Protein AF-A0A1Q2KYL6-F1 (afdb_monomer_lite)

InterPro domains:
  IPR000866 Alkyl hydroperoxide reductase subunit C/ Thiol specific antioxidant [PF00578] (48-81)
  IPR036249 Thioredoxin-like superfamily [SSF52833] (47-79)

Structure (mmCIF, N/CA/C/O backbone):
data_AF-A0A1Q2KYL6-F1
#
_entry.id   AF-A0A1Q2KYL6-F1
#
loop_
_atom_site.group_PDB
_atom_site.id
_atom_site.type_symbol
_atom_site.label_atom_id
_atom_site.label_alt_id
_atom_site.label_comp_id
_atom_site.label_asym_id
_atom_site.label_entity_id
_atom_site.label_seq_id
_atom_site.pdbx_PDB_ins_code
_atom_site.Cartn_x
_atom_site.Cartn_y
_atom_site.Cartn_z
_atom_site.occupancy
_atom_site.B_iso_or_equiv
_atom_site.auth_seq_id
_atom_site.auth_comp_id
_atom_site.auth_asym_id
_atom_site.auth_atom_id
_atom_site.pdbx_PDB_model_num
ATOM 1 N N . MET A 1 1 ? 33.618 -0.911 -71.346 1.00 49.16 1 MET A N 1
ATOM 2 C CA . MET A 1 1 ? 33.266 0.193 -70.421 1.00 49.16 1 MET A CA 1
ATOM 3 C C . MET A 1 1 ? 32.370 -0.359 -69.302 1.00 49.16 1 MET A C 1
ATOM 5 O O . MET A 1 1 ? 31.404 -1.029 -69.627 1.00 49.16 1 MET A O 1
ATOM 9 N N . ASN A 1 2 ? 32.678 -0.073 -68.026 1.00 52.25 2 ASN A N 1
ATOM 10 C CA . ASN A 1 2 ? 31.816 -0.221 -66.824 1.00 52.25 2 ASN A CA 1
ATOM 11 C C . ASN A 1 2 ? 31.818 -1.502 -65.951 1.00 52.25 2 ASN A C 1
ATOM 13 O O . ASN A 1 2 ? 30.819 -1.799 -65.306 1.00 52.25 2 ASN A O 1
ATOM 17 N N . GLN A 1 3 ? 32.971 -2.148 -65.740 1.00 61.31 3 GLN A N 1
ATOM 18 C CA . GLN A 1 3 ? 33.152 -3.060 -64.585 1.00 61.31 3 GLN A CA 1
ATOM 19 C C . GLN A 1 3 ? 33.205 -2.316 -63.225 1.00 61.31 3 GLN A C 1
ATOM 21 O O . GLN A 1 3 ? 32.887 -2.882 -62.181 1.00 61.31 3 GLN A O 1
ATOM 26 N N . LYS A 1 4 ? 33.548 -1.015 -63.230 1.00 56.81 4 LYS A N 1
ATOM 27 C CA . LYS A 1 4 ? 33.656 -0.176 -62.017 1.00 56.81 4 LYS A CA 1
ATOM 28 C C . LYS A 1 4 ? 32.302 0.100 -61.338 1.00 56.81 4 LYS A C 1
ATOM 30 O O . LYS A 1 4 ? 32.248 0.183 -60.117 1.00 56.81 4 LYS A O 1
ATOM 35 N N . LYS A 1 5 ? 31.207 0.176 -62.111 1.00 57.38 5 LYS A N 1
ATOM 36 C CA . LYS A 1 5 ? 29.849 0.427 -61.584 1.00 57.38 5 LYS A CA 1
ATOM 37 C C . LYS A 1 5 ? 29.282 -0.793 -60.851 1.00 57.38 5 LYS A C 1
ATOM 39 O O . LYS A 1 5 ? 28.698 -0.644 -59.784 1.00 57.38 5 LYS A O 1
ATOM 44 N N . LYS A 1 6 ? 29.538 -1.999 -61.375 1.00 54.59 6 LYS A N 1
ATOM 45 C CA . LYS A 1 6 ? 29.095 -3.264 -60.769 1.00 54.59 6 LYS A CA 1
ATOM 46 C C . LYS A 1 6 ? 29.773 -3.491 -59.414 1.00 54.59 6 LYS A C 1
ATOM 48 O O . LYS A 1 6 ? 29.103 -3.765 -58.435 1.00 54.59 6 LYS A O 1
ATOM 53 N N . GLN A 1 7 ? 31.081 -3.249 -59.300 1.00 59.28 7 GLN A N 1
ATOM 54 C CA . GLN A 1 7 ? 31.771 -3.394 -58.010 1.00 59.28 7 GLN A CA 1
ATOM 55 C C . GLN A 1 7 ? 31.361 -2.356 -56.950 1.00 59.28 7 GLN A C 1
ATOM 57 O O . GLN A 1 7 ? 31.412 -2.660 -55.761 1.00 59.28 7 GLN A O 1
ATOM 62 N N . GLN A 1 8 ? 30.938 -1.151 -57.347 1.00 60.66 8 GLN A N 1
ATOM 63 C CA . GLN A 1 8 ? 30.427 -0.139 -56.411 1.00 60.66 8 GLN A CA 1
ATOM 64 C C . GLN A 1 8 ? 28.997 -0.436 -55.934 1.00 60.66 8 GLN A C 1
ATOM 66 O O . GLN A 1 8 ? 28.682 -0.195 -54.769 1.00 60.66 8 GLN A O 1
ATOM 71 N N . GLN A 1 9 ? 28.149 -1.010 -56.790 1.00 64.88 9 GLN A N 1
ATOM 72 C CA . GLN A 1 9 ? 26.788 -1.408 -56.410 1.00 64.88 9 GLN A CA 1
ATOM 73 C C . GLN A 1 9 ? 26.778 -2.575 -55.414 1.00 64.88 9 GLN A C 1
ATOM 75 O O . GLN A 1 9 ? 26.032 -2.549 -54.440 1.00 64.88 9 GLN A O 1
ATOM 80 N N . ASN A 1 10 ? 27.681 -3.545 -55.572 1.00 64.25 10 ASN A N 1
ATOM 81 C CA . ASN A 1 10 ? 27.793 -4.665 -54.631 1.00 64.25 10 ASN A CA 1
ATOM 82 C C . ASN A 1 10 ? 28.240 -4.187 -53.238 1.00 64.25 10 ASN A C 1
ATOM 84 O O . ASN A 1 10 ? 27.776 -4.690 -52.220 1.00 64.25 10 ASN A O 1
ATOM 88 N N . LYS A 1 11 ? 29.146 -3.199 -53.197 1.00 69.62 11 LYS A N 1
ATOM 89 C CA . LYS A 1 11 ? 29.704 -2.648 -51.953 1.00 69.62 11 LYS A CA 1
ATOM 90 C C . LYS A 1 11 ? 28.719 -1.745 -51.211 1.00 69.62 11 LYS A C 1
ATOM 92 O O . LYS A 1 11 ? 28.688 -1.779 -49.988 1.00 69.62 11 LYS A O 1
ATOM 97 N N . THR A 1 12 ? 27.903 -0.974 -51.928 1.00 74.56 12 THR A N 1
ATOM 98 C CA . THR A 1 12 ? 26.864 -0.119 -51.323 1.00 74.56 12 THR A CA 1
ATOM 99 C C . THR A 1 12 ? 25.723 -0.941 -50.728 1.00 74.56 12 THR A C 1
ATOM 101 O O . THR A 1 12 ? 25.271 -0.625 -49.632 1.00 74.56 12 THR A O 1
ATOM 104 N N . TRP A 1 13 ? 25.333 -2.047 -51.369 1.00 78.25 13 TRP A N 1
ATOM 105 C CA . TRP A 1 13 ? 24.400 -3.014 -50.777 1.00 78.25 13 TRP A CA 1
ATOM 106 C C . TRP A 1 13 ? 24.973 -3.697 -49.532 1.00 78.25 13 TRP A C 1
ATOM 108 O O . TRP A 1 13 ? 24.278 -3.832 -48.528 1.00 78.25 13 TRP A O 1
ATOM 118 N N . LEU A 1 14 ? 26.258 -4.068 -49.562 1.00 81.44 14 LEU A N 1
ATOM 119 C CA . LEU A 1 14 ? 26.920 -4.672 -48.405 1.00 81.44 14 LEU A CA 1
ATOM 120 C C . LEU A 1 14 ? 27.006 -3.698 -47.216 1.00 81.44 14 LEU A C 1
ATOM 122 O O . LEU A 1 14 ? 26.746 -4.088 -46.081 1.00 81.44 14 LEU A O 1
ATOM 126 N N . MET A 1 15 ? 27.325 -2.423 -47.474 1.00 83.44 15 MET A N 1
ATOM 127 C CA . MET A 1 15 ? 27.336 -1.382 -46.439 1.00 83.44 15 MET A CA 1
ATOM 128 C C . MET A 1 15 ? 25.935 -1.095 -45.898 1.00 83.44 15 MET A C 1
ATOM 130 O O . MET A 1 15 ? 25.785 -0.947 -44.689 1.00 83.44 15 MET A O 1
ATOM 134 N N . ALA A 1 16 ? 24.910 -1.063 -46.754 1.00 84.62 16 ALA A N 1
ATOM 135 C CA . ALA A 1 16 ? 23.531 -0.863 -46.318 1.00 84.62 16 ALA A CA 1
ATOM 136 C C . ALA A 1 16 ? 23.079 -1.971 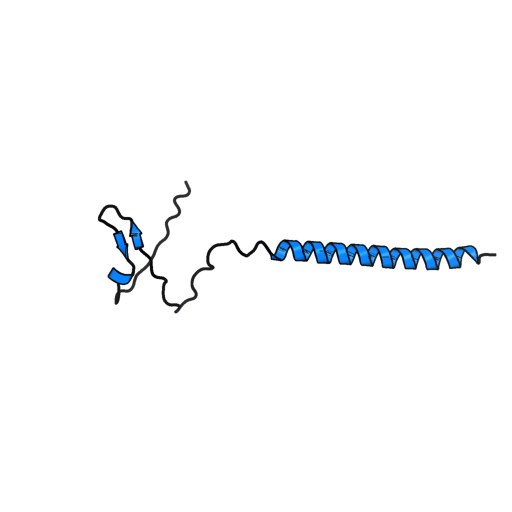-45.351 1.00 84.62 16 ALA A C 1
ATOM 138 O O . ALA A 1 16 ? 22.548 -1.659 -44.291 1.00 84.62 16 ALA A O 1
ATOM 139 N N . LEU A 1 17 ? 23.383 -3.242 -45.644 1.00 88.56 17 LEU A N 1
ATOM 140 C CA . LEU A 1 17 ? 23.072 -4.363 -44.744 1.00 88.56 17 LEU A CA 1
ATOM 141 C C . LEU A 1 17 ? 23.792 -4.254 -43.393 1.00 88.56 17 LEU A C 1
ATOM 143 O O . LEU A 1 17 ? 23.203 -4.552 -42.355 1.00 88.56 17 LEU A O 1
ATOM 147 N N . PHE A 1 18 ? 25.044 -3.792 -43.394 1.00 91.81 18 PHE A N 1
ATOM 148 C CA . PHE A 1 18 ? 25.818 -3.610 -42.166 1.00 91.81 18 PHE A CA 1
ATOM 149 C C . PHE A 1 18 ? 25.262 -2.471 -41.302 1.00 91.81 18 PHE A C 1
ATOM 151 O O . PHE A 1 18 ? 25.096 -2.633 -40.094 1.00 91.81 18 PHE A O 1
ATOM 158 N N . VAL A 1 19 ? 24.911 -1.339 -41.923 1.00 92.00 19 VAL A N 1
ATOM 159 C CA . VAL A 1 19 ? 24.300 -0.193 -41.233 1.00 92.00 19 VAL A CA 1
ATOM 160 C C . VAL A 1 19 ? 22.934 -0.574 -40.675 1.00 92.00 19 VAL A C 1
ATOM 162 O O . VAL A 1 19 ? 22.674 -0.313 -39.505 1.00 92.00 19 VAL A O 1
ATOM 165 N N . THR A 1 20 ? 22.086 -1.248 -41.455 1.00 90.88 20 THR A N 1
ATOM 166 C CA . THR A 1 20 ? 20.783 -1.733 -40.982 1.00 90.88 20 THR A CA 1
ATOM 167 C C . THR A 1 20 ? 20.935 -2.728 -39.831 1.00 90.88 20 THR A C 1
ATOM 169 O O . THR A 1 20 ? 20.201 -2.628 -38.853 1.00 90.88 20 THR A O 1
ATOM 172 N N . GLY A 1 21 ? 21.916 -3.634 -39.891 1.00 91.50 21 GLY A N 1
ATOM 173 C CA . GLY A 1 21 ? 22.215 -4.564 -38.800 1.00 91.50 21 GLY A CA 1
ATOM 174 C C . GLY A 1 21 ? 22.623 -3.856 -37.505 1.00 91.50 21 GLY A C 1
ATOM 175 O O . GLY A 1 21 ? 22.091 -4.173 -36.444 1.00 91.50 21 GLY A O 1
ATOM 176 N N . ILE A 1 22 ? 23.501 -2.851 -37.590 1.00 93.88 22 ILE A N 1
ATOM 177 C CA . ILE A 1 22 ? 23.912 -2.038 -36.432 1.00 93.88 22 ILE A CA 1
ATOM 178 C C . ILE A 1 22 ? 22.728 -1.242 -35.872 1.00 93.88 22 ILE A C 1
ATOM 180 O O . ILE A 1 22 ? 22.579 -1.140 -34.657 1.00 93.88 22 ILE A O 1
ATOM 184 N N . LEU A 1 23 ? 21.865 -0.707 -36.737 1.00 93.94 23 LEU A N 1
ATOM 185 C CA . LEU A 1 23 ? 20.706 0.091 -36.331 1.00 93.94 23 LEU A CA 1
ATOM 186 C C . LEU A 1 23 ? 19.647 -0.772 -35.629 1.00 93.94 23 LEU A C 1
ATOM 188 O O . LEU A 1 23 ? 19.106 -0.365 -34.603 1.00 93.94 23 LEU A O 1
ATOM 192 N N . ILE A 1 24 ? 19.415 -1.994 -36.122 1.00 94.44 24 ILE A N 1
ATOM 193 C CA . ILE A 1 24 ? 18.563 -2.989 -35.455 1.00 94.44 24 ILE A CA 1
ATOM 194 C C . ILE A 1 24 ? 19.183 -3.401 -34.118 1.00 94.44 24 ILE A C 1
ATOM 196 O O . ILE A 1 24 ? 18.479 -3.422 -33.113 1.00 94.44 24 ILE A O 1
ATOM 200 N N . LEU A 1 25 ? 20.491 -3.668 -34.073 1.00 92.56 25 LEU A N 1
ATOM 201 C CA . LEU A 1 25 ? 21.176 -4.037 -32.834 1.00 92.56 25 LEU A CA 1
ATOM 202 C C . LEU A 1 25 ? 21.062 -2.922 -31.781 1.00 92.56 25 LEU A C 1
ATOM 204 O O . LEU A 1 25 ? 20.663 -3.184 -30.648 1.00 92.56 25 LEU A O 1
ATOM 208 N N . ALA A 1 26 ? 21.319 -1.672 -32.165 1.00 91.88 26 ALA A N 1
ATOM 209 C CA . ALA A 1 26 ? 21.165 -0.515 -31.289 1.00 91.88 26 ALA A CA 1
ATOM 210 C C . ALA A 1 26 ? 19.722 -0.376 -30.779 1.00 91.88 26 ALA A C 1
ATOM 212 O O . ALA A 1 26 ? 19.521 -0.164 -29.586 1.00 91.88 26 ALA A O 1
ATOM 213 N N . LEU A 1 27 ? 18.722 -0.571 -31.647 1.00 90.62 27 LEU A N 1
ATOM 214 C CA . LEU A 1 27 ? 17.312 -0.543 -31.255 1.00 90.62 27 LEU A CA 1
ATOM 215 C C . LEU A 1 27 ? 16.968 -1.673 -30.271 1.00 90.62 27 LEU A C 1
ATOM 217 O O . LEU A 1 27 ? 16.285 -1.430 -29.278 1.00 90.62 27 LEU A O 1
ATOM 221 N N . THR A 1 28 ? 17.474 -2.890 -30.496 1.00 87.00 28 THR A N 1
ATOM 222 C CA . THR A 1 28 ? 17.249 -4.025 -29.581 1.00 87.00 28 THR A CA 1
ATOM 223 C C . THR A 1 28 ? 17.879 -3.802 -28.204 1.00 87.00 28 THR A C 1
ATOM 225 O O . THR A 1 28 ? 17.257 -4.109 -27.184 1.00 87.00 28 THR A O 1
ATOM 228 N N . VAL A 1 29 ? 19.073 -3.204 -28.152 1.00 89.56 29 VAL A N 1
ATOM 229 C CA . VAL A 1 29 ? 19.736 -2.834 -26.893 1.00 89.56 29 VAL A CA 1
ATOM 230 C C . VAL A 1 29 ? 18.948 -1.732 -26.182 1.00 89.56 29 VAL A C 1
ATOM 232 O O . VAL A 1 29 ? 18.695 -1.845 -24.985 1.00 89.56 29 VAL A O 1
ATOM 235 N N . LEU A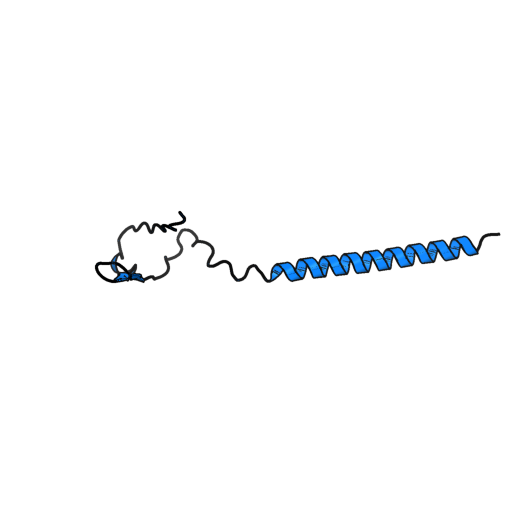 1 30 ? 18.478 -0.718 -26.918 1.00 84.25 30 LEU A N 1
ATOM 236 C CA . LEU A 1 30 ? 17.694 0.388 -26.361 1.00 84.25 30 LEU A CA 1
ATOM 237 C C . LEU A 1 30 ? 16.393 -0.099 -25.695 1.00 84.25 30 LEU A C 1
ATOM 239 O O . LEU A 1 30 ? 16.050 0.353 -24.606 1.00 84.25 30 LEU A O 1
ATOM 243 N N . VAL A 1 31 ? 15.689 -1.048 -26.323 1.00 82.81 31 VAL A N 1
ATOM 244 C CA . VAL A 1 31 ? 14.466 -1.652 -25.761 1.00 82.81 31 VAL A CA 1
ATOM 245 C C . VAL A 1 31 ? 14.765 -2.482 -24.507 1.00 82.81 31 VAL A C 1
ATOM 247 O O . VAL A 1 31 ? 13.956 -2.503 -23.581 1.00 82.81 31 VAL A O 1
ATOM 250 N N . SER A 1 32 ? 15.925 -3.137 -24.444 1.00 73.94 32 SER A N 1
ATOM 251 C CA . SER A 1 32 ? 16.300 -3.986 -23.304 1.00 73.94 32 SER A CA 1
ATOM 252 C C . SER A 1 32 ? 16.596 -3.169 -22.043 1.00 73.94 32 SER A C 1
ATOM 254 O O . SER A 1 32 ? 16.176 -3.563 -20.959 1.00 73.94 32 SER A O 1
ATOM 256 N N . ILE A 1 33 ? 17.226 -1.995 -22.187 1.00 73.62 33 ILE A N 1
ATOM 257 C CA . ILE A 1 33 ? 17.543 -1.096 -21.061 1.00 73.62 33 ILE A CA 1
ATOM 258 C C . ILE A 1 33 ? 16.266 -0.587 -20.364 1.00 73.62 33 ILE A C 1
ATOM 260 O O . ILE A 1 33 ? 16.253 -0.388 -19.155 1.00 73.62 33 ILE A O 1
ATOM 264 N N . GLN A 1 34 ? 15.157 -0.430 -21.094 1.00 62.72 34 GLN A N 1
ATOM 265 C CA . GLN A 1 34 ? 13.899 0.074 -20.524 1.00 62.72 34 GLN A CA 1
ATOM 266 C C . GLN A 1 34 ? 13.113 -0.972 -19.717 1.00 62.72 34 GLN A C 1
ATOM 268 O O . GLN A 1 34 ? 12.184 -0.622 -18.990 1.00 62.72 34 GLN A O 1
ATOM 273 N N . LYS A 1 35 ? 13.460 -2.259 -19.821 1.00 61.38 35 LYS A N 1
ATOM 274 C CA . LYS A 1 35 ? 12.694 -3.345 -19.192 1.00 61.38 35 LYS A CA 1
ATOM 275 C C . LYS A 1 35 ? 12.978 -3.505 -17.692 1.00 61.38 35 LYS A C 1
ATOM 277 O O . LYS A 1 35 ? 12.200 -4.143 -16.991 1.00 61.38 35 LYS A O 1
ATOM 282 N N . GLU A 1 36 ? 14.064 -2.925 -17.193 1.00 62.25 36 GLU A N 1
ATOM 283 C CA . GLU A 1 36 ? 14.527 -3.129 -15.812 1.00 62.25 36 GLU A CA 1
ATOM 284 C C . GLU A 1 36 ? 13.959 -2.105 -14.816 1.00 62.25 36 GLU A C 1
ATOM 286 O O . GLU A 1 36 ? 14.044 -2.295 -13.605 1.00 62.25 36 GLU A O 1
ATOM 291 N N . GLN A 1 37 ? 13.293 -1.054 -15.299 1.00 49.09 37 GLN A N 1
ATOM 292 C CA . GLN A 1 37 ? 12.773 0.032 -14.463 1.00 49.09 37 GLN A CA 1
ATOM 293 C C . GLN A 1 37 ? 11.266 -0.087 -14.181 1.00 49.09 37 GLN A C 1
ATOM 295 O O . GLN A 1 37 ? 10.567 0.908 -14.021 1.00 49.09 37 GLN A O 1
ATOM 300 N N . THR A 1 38 ? 10.751 -1.317 -14.109 1.00 51.16 38 THR A N 1
ATOM 301 C CA . THR A 1 38 ? 9.383 -1.615 -13.633 1.00 51.16 38 THR A CA 1
ATOM 302 C C . THR A 1 38 ? 9.359 -2.314 -12.270 1.00 51.16 38 THR A C 1
ATOM 304 O O . THR A 1 38 ? 8.289 -2.628 -11.762 1.00 51.16 38 THR A O 1
ATOM 307 N N . ALA A 1 39 ? 10.519 -2.520 -11.639 1.00 51.19 39 ALA A N 1
ATOM 308 C CA . ALA A 1 39 ? 10.639 -3.223 -10.357 1.00 51.19 39 ALA A CA 1
ATOM 309 C C . ALA A 1 39 ? 10.547 -2.311 -9.112 1.00 51.19 39 ALA A C 1
ATOM 311 O O . ALA A 1 39 ? 10.839 -2.756 -8.006 1.00 51.19 39 ALA A O 1
ATOM 312 N N . ALA A 1 40 ? 10.148 -1.043 -9.271 1.00 50.97 40 ALA A N 1
ATOM 313 C CA . ALA A 1 40 ? 9.998 -0.094 -8.161 1.00 50.97 40 ALA A CA 1
ATOM 314 C C . ALA A 1 40 ? 8.741 0.788 -8.279 1.00 50.97 40 ALA A C 1
ATOM 316 O O . ALA A 1 40 ? 8.737 1.937 -7.847 1.00 50.97 40 ALA A O 1
ATOM 317 N N . SER A 1 41 ? 7.662 0.259 -8.859 1.00 51.12 41 SER A N 1
ATOM 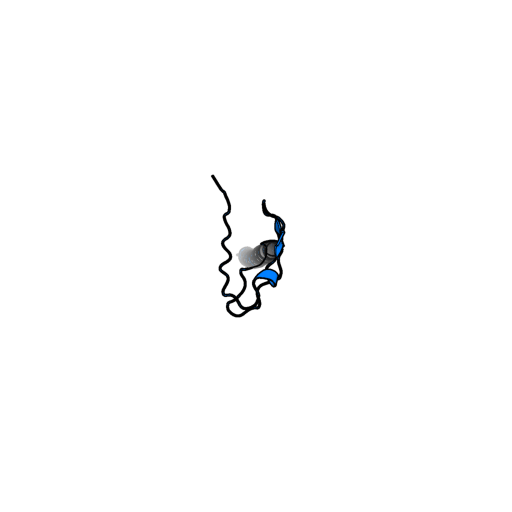318 C CA . SER A 1 41 ? 6.319 0.734 -8.516 1.00 51.12 41 SER A CA 1
ATOM 319 C C . SER A 1 41 ? 5.799 -0.210 -7.446 1.00 51.12 41 SER A C 1
ATOM 321 O O . SER A 1 41 ? 5.672 -1.409 -7.695 1.00 51.12 41 SER A O 1
ATOM 323 N N . GLY A 1 42 ? 5.606 0.313 -6.234 1.00 57.59 42 GLY A N 1
ATOM 324 C CA . GLY A 1 42 ? 5.051 -0.439 -5.117 1.00 57.59 42 GLY A CA 1
ATOM 325 C C . GLY A 1 42 ? 3.795 -1.182 -5.559 1.00 57.59 42 GLY A C 1
ATOM 326 O O . GLY A 1 42 ? 2.986 -0.624 -6.291 1.00 57.59 42 GLY A O 1
ATOM 327 N N . THR A 1 43 ? 3.715 -2.454 -5.166 1.00 53.47 43 THR A N 1
ATOM 328 C CA . THR A 1 43 ? 2.518 -3.308 -5.159 1.00 53.47 43 THR A CA 1
ATOM 329 C C . THR A 1 43 ? 1.333 -2.768 -5.956 1.00 53.47 43 THR A C 1
ATOM 331 O O . THR A 1 43 ? 0.558 -1.943 -5.474 1.00 53.47 43 THR A O 1
ATOM 334 N N . VAL A 1 44 ? 1.185 -3.307 -7.167 1.00 62.44 44 VAL A N 1
ATOM 335 C CA . VAL A 1 44 ? -0.088 -3.395 -7.887 1.00 62.44 44 VAL A CA 1
ATOM 336 C C . VAL A 1 44 ? -1.200 -3.702 -6.878 1.00 62.44 44 VAL A C 1
ATOM 338 O O . VAL A 1 44 ? -1.015 -4.559 -6.013 1.00 62.44 44 VAL A O 1
ATOM 341 N N . GLY A 1 45 ? -2.313 -2.965 -6.955 1.00 69.00 45 GLY A N 1
ATOM 342 C CA . GLY A 1 45 ? -3.458 -3.155 -6.064 1.00 69.00 45 GLY A CA 1
ATOM 343 C C . GLY A 1 45 ? -3.849 -4.632 -5.948 1.00 69.00 45 GLY A C 1
ATOM 344 O O . GLY A 1 45 ? -3.719 -5.393 -6.902 1.00 69.00 45 GLY A O 1
ATOM 345 N N . VAL A 1 46 ? -4.285 -5.043 -4.759 1.00 79.81 46 VAL A N 1
ATOM 346 C CA . VAL A 1 46 ? -4.665 -6.435 -4.479 1.00 79.81 46 VAL A CA 1
ATOM 347 C C . VAL A 1 46 ? -5.851 -6.863 -5.345 1.00 79.81 46 VAL A C 1
ATOM 349 O O . VAL A 1 46 ? -6.855 -6.153 -5.423 1.00 79.81 46 VAL A O 1
ATOM 352 N N . ASP A 1 47 ? -5.749 -8.040 -5.965 1.00 85.94 47 ASP A N 1
ATOM 353 C CA . ASP A 1 47 ? -6.834 -8.607 -6.767 1.00 85.94 47 ASP A CA 1
ATOM 354 C C . ASP A 1 47 ? -8.061 -8.937 -5.892 1.00 85.94 47 ASP A C 1
ATOM 356 O O . ASP A 1 47 ? -7.911 -9.364 -4.739 1.00 85.94 47 ASP A O 1
ATOM 360 N N . PRO A 1 48 ? -9.295 -8.808 -6.412 1.00 88.50 48 PRO A N 1
ATOM 361 C CA . PRO A 1 48 ? -10.494 -9.183 -5.670 1.00 88.50 48 PRO A CA 1
ATOM 362 C C . PRO A 1 48 ? -10.454 -10.634 -5.172 1.00 88.50 48 PRO A C 1
ATOM 364 O O . PRO A 1 48 ? -10.084 -11.552 -5.900 1.00 88.50 48 PRO A O 1
ATOM 367 N N . GLY A 1 49 ? -10.876 -10.849 -3.923 1.00 90.69 49 GLY A N 1
ATOM 368 C CA . GLY A 1 49 ? -10.894 -12.172 -3.290 1.00 90.69 49 GLY A CA 1
ATOM 369 C C . GLY A 1 49 ? -9.548 -12.625 -2.718 1.00 90.69 49 GLY A C 1
ATOM 370 O O . GLY A 1 49 ? -9.507 -13.635 -2.014 1.00 90.69 49 GLY A O 1
ATOM 371 N N . THR A 1 50 ? -8.464 -11.879 -2.953 1.00 90.62 50 THR A N 1
ATOM 372 C CA . THR A 1 50 ? -7.216 -12.087 -2.213 1.00 90.62 50 THR A CA 1
ATOM 373 C C . THR A 1 50 ? -7.395 -11.682 -0.752 1.00 90.62 50 THR A C 1
ATOM 375 O O . THR A 1 50 ? -8.135 -10.753 -0.422 1.00 90.62 50 THR A O 1
ATOM 378 N N . ALA A 1 51 ? -6.739 -12.416 0.149 1.00 90.38 51 ALA A N 1
ATOM 379 C CA . ALA A 1 51 ? -6.722 -12.044 1.554 1.00 90.38 51 ALA A CA 1
ATOM 380 C C . ALA A 1 51 ? -6.019 -10.688 1.704 1.00 90.38 51 ALA A C 1
ATOM 382 O O . ALA A 1 51 ? -4.898 -10.514 1.225 1.00 90.38 51 ALA A O 1
ATOM 383 N N . ALA A 1 52 ? -6.681 -9.744 2.376 1.00 90.88 52 ALA A N 1
ATOM 384 C CA . ALA A 1 52 ? -6.089 -8.448 2.669 1.00 90.88 52 ALA A CA 1
ATOM 385 C C . ALA A 1 52 ? -4.799 -8.637 3.499 1.00 90.88 52 ALA A C 1
ATOM 387 O O . ALA A 1 52 ? -4.822 -9.412 4.462 1.00 90.88 52 ALA A O 1
ATOM 388 N N . PRO A 1 53 ? -3.691 -7.956 3.149 1.00 90.06 53 PRO A N 1
ATOM 389 C CA . PRO A 1 53 ? -2.465 -7.998 3.937 1.00 90.06 53 PRO A CA 1
ATOM 390 C C . PRO A 1 53 ? -2.696 -7.498 5.363 1.00 90.06 53 PRO A C 1
ATOM 392 O O . PRO A 1 53 ? -3.501 -6.593 5.586 1.00 90.06 53 PRO A O 1
ATOM 395 N N . GLU A 1 54 ? -1.947 -8.043 6.319 1.00 93.31 54 GLU A N 1
ATOM 396 C CA . GLU A 1 54 ? -1.928 -7.484 7.669 1.00 93.31 54 GLU A CA 1
ATOM 397 C C . GLU A 1 54 ? -1.270 -6.104 7.660 1.00 93.31 54 GLU A C 1
ATOM 399 O O . GLU A 1 54 ? -0.234 -5.894 7.026 1.00 93.31 54 GLU A O 1
ATOM 404 N N . PHE A 1 55 ? -1.863 -5.174 8.402 1.00 93.12 55 PHE A N 1
ATOM 405 C CA . PHE A 1 55 ? -1.297 -3.858 8.643 1.00 93.12 55 PHE A CA 1
ATOM 406 C C . PHE A 1 55 ? -1.698 -3.346 10.026 1.00 93.12 55 PHE A C 1
ATOM 408 O O . PHE A 1 55 ? -2.731 -3.739 10.579 1.00 93.12 55 PHE A O 1
ATOM 415 N N . THR A 1 56 ? -0.891 -2.414 10.525 1.00 96.75 56 THR A N 1
ATOM 416 C CA . THR A 1 56 ? -1.146 -1.639 11.737 1.00 96.75 56 THR A CA 1
ATOM 417 C C . THR A 1 56 ? -0.903 -0.169 11.417 1.00 96.75 56 THR A C 1
ATOM 419 O O . THR A 1 56 ? 0.128 0.177 10.838 1.00 96.75 56 THR A O 1
ATOM 422 N N . LEU A 1 57 ? -1.864 0.688 11.751 1.00 94.50 57 LEU A N 1
ATOM 423 C CA . LEU A 1 57 ? -1.813 2.129 11.525 1.00 94.50 57 LEU A CA 1
ATOM 424 C C . LEU A 1 57 ? -1.727 2.851 12.863 1.00 94.50 57 LEU A C 1
ATOM 426 O O . LEU A 1 57 ? -2.503 2.564 13.773 1.00 94.50 57 LEU A O 1
ATOM 430 N N . ALA A 1 58 ? -0.830 3.827 12.952 1.00 94.56 58 ALA A N 1
ATOM 431 C CA . ALA A 1 58 ? -0.813 4.744 14.079 1.00 94.56 58 ALA A CA 1
ATOM 432 C C . ALA A 1 58 ? -2.066 5.635 14.055 1.00 94.56 58 ALA A C 1
ATOM 434 O O . ALA A 1 58 ? -2.490 6.108 12.997 1.00 94.56 58 ALA A O 1
ATOM 435 N N . SER A 1 59 ? -2.638 5.891 15.227 1.00 91.62 59 SER A N 1
ATOM 436 C CA . SER A 1 59 ? -3.775 6.793 15.422 1.00 91.62 59 SER A CA 1
ATOM 437 C C . SER A 1 59 ? -3.605 7.574 16.729 1.00 91.62 59 SER A C 1
ATOM 439 O O . SER A 1 59 ? -2.801 7.220 17.592 1.00 91.62 59 SER A O 1
ATOM 441 N N . THR A 1 60 ? -4.354 8.667 16.885 1.00 95.00 60 THR A N 1
ATOM 442 C CA . THR A 1 60 ? -4.340 9.513 18.089 1.00 95.00 60 THR A CA 1
ATOM 443 C C . THR A 1 60 ? -4.828 8.794 19.345 1.00 95.00 60 THR A C 1
ATOM 445 O O . THR A 1 60 ? -4.532 9.235 20.450 1.00 95.00 60 THR A O 1
ATOM 448 N N . GLU A 1 61 ? -5.578 7.705 19.183 1.00 94.69 61 GLU A N 1
ATOM 449 C CA . GLU A 1 61 ? -6.132 6.908 20.286 1.00 94.69 61 GLU A CA 1
ATOM 450 C C . GLU A 1 61 ? -5.335 5.618 20.549 1.00 94.69 61 GLU A C 1
ATOM 45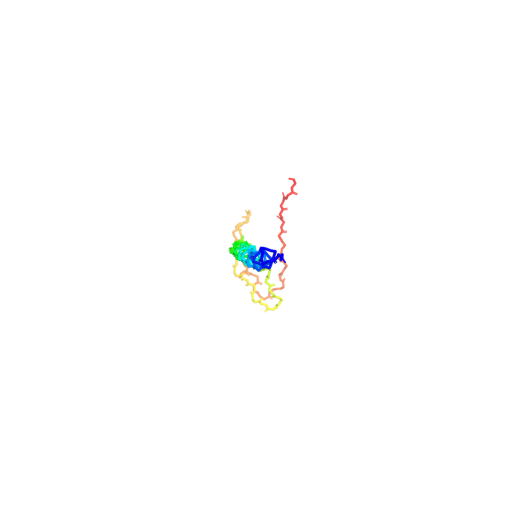2 O O . GLU A 1 61 ? -5.705 4.825 21.412 1.00 94.69 61 GLU A O 1
ATOM 457 N N . GLY A 1 62 ? -4.225 5.421 19.831 1.00 94.81 62 GLY A N 1
ATOM 458 C CA . GLY A 1 62 ? -3.424 4.199 19.848 1.00 94.81 62 GLY A CA 1
ATOM 459 C C . GLY A 1 62 ? -3.399 3.509 18.488 1.00 94.81 62 GLY A C 1
ATOM 460 O O . GLY A 1 62 ? -4.115 3.890 17.565 1.00 94.81 62 GLY A O 1
ATOM 461 N N . ASP A 1 63 ? -2.541 2.504 18.360 1.00 97.19 63 ASP A N 1
ATOM 462 C CA . ASP A 1 63 ? -2.368 1.768 17.111 1.00 97.19 63 ASP A CA 1
ATOM 463 C C . ASP A 1 63 ? -3.600 0.910 16.789 1.00 97.19 63 ASP A C 1
ATOM 465 O O . ASP A 1 63 ? -4.184 0.276 17.669 1.00 97.19 63 ASP A O 1
ATOM 469 N N . ILE A 1 64 ? -3.977 0.868 15.511 1.00 95.50 64 ILE A N 1
ATOM 470 C CA . ILE A 1 64 ? -5.136 0.128 15.005 1.00 95.50 64 ILE A CA 1
ATOM 471 C C . ILE A 1 64 ? -4.655 -0.932 14.019 1.00 95.50 64 ILE A C 1
ATOM 473 O O . ILE A 1 64 ? -4.016 -0.593 13.020 1.00 95.50 64 ILE A O 1
ATOM 477 N N . SER A 1 65 ? -4.995 -2.200 14.252 1.00 96.75 65 SER A N 1
ATOM 478 C CA . SER A 1 65 ? -4.622 -3.308 13.365 1.00 96.75 65 SER A CA 1
ATOM 479 C C . SER A 1 65 ? -5.819 -3.870 12.604 1.00 96.75 65 SER A C 1
ATOM 481 O O . SER A 1 65 ? -6.950 -3.876 13.091 1.00 96.75 65 SER A O 1
ATOM 483 N N . LEU A 1 66 ? -5.585 -4.411 11.404 1.00 96.00 66 LEU A N 1
ATOM 484 C CA . LEU A 1 66 ? -6.648 -5.075 10.632 1.00 96.00 66 LEU A CA 1
ATOM 485 C C . LEU A 1 66 ? -7.261 -6.272 11.387 1.00 96.00 66 LEU A C 1
ATOM 487 O O . LEU A 1 66 ? -8.457 -6.552 11.268 1.00 96.00 66 LEU A O 1
ATOM 491 N N . SER A 1 67 ? -6.448 -6.970 12.181 1.00 96.56 67 SER A N 1
ATOM 492 C CA . SER A 1 67 ? -6.855 -8.100 13.020 1.00 96.56 67 SER A CA 1
ATOM 493 C C . SER A 1 67 ? -7.934 -7.740 14.050 1.00 96.56 67 SER A C 1
AT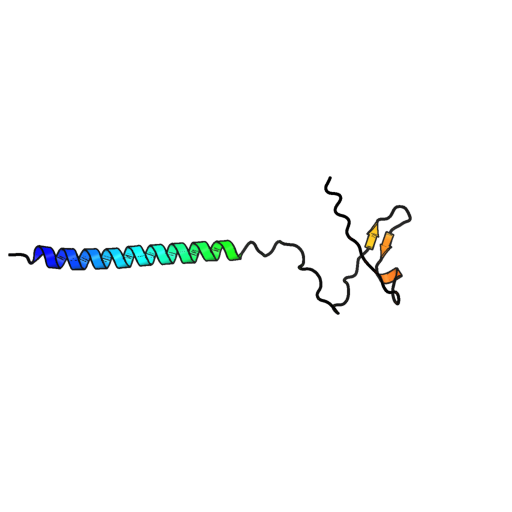OM 495 O O . SER A 1 67 ? -8.762 -8.593 14.377 1.00 96.56 67 SER A O 1
ATOM 497 N N . ASP A 1 68 ? -8.005 -6.482 14.486 1.00 95.75 68 ASP A N 1
ATOM 498 C CA . ASP A 1 68 ? -9.015 -6.003 15.439 1.00 95.75 68 ASP A CA 1
ATOM 499 C C . ASP A 1 68 ? -10.434 -5.999 14.828 1.00 95.75 68 ASP A C 1
ATOM 501 O O . ASP A 1 68 ? -11.440 -5.988 15.541 1.00 95.75 68 ASP A O 1
ATOM 505 N N . TYR A 1 69 ? -10.534 -6.065 13.494 1.00 95.69 69 TYR A N 1
ATOM 506 C CA . TYR A 1 69 ? -11.787 -6.016 12.734 1.00 95.69 69 TYR A CA 1
ATOM 507 C C . TYR A 1 69 ? -12.181 -7.356 12.093 1.00 95.69 69 TYR A C 1
ATOM 509 O O . TYR A 1 69 ? -13.030 -7.395 11.196 1.00 95.69 69 TYR A O 1
ATOM 517 N N . ARG A 1 70 ? -11.606 -8.482 12.533 1.00 94.94 70 ARG A N 1
ATOM 518 C CA . ARG A 1 70 ? -11.980 -9.812 12.016 1.00 94.94 70 ARG A CA 1
ATOM 519 C C . ARG A 1 70 ? -13.485 -10.071 12.154 1.00 94.94 70 ARG A C 1
ATOM 521 O O . ARG A 1 70 ? -14.111 -9.734 13.154 1.00 94.94 70 ARG A O 1
ATOM 528 N N . GLY A 1 71 ? -14.067 -10.685 11.122 1.00 95.00 71 GLY A N 1
ATOM 529 C CA . GLY A 1 71 ? -15.506 -10.964 11.056 1.00 95.00 71 GLY A CA 1
ATOM 530 C C . GLY A 1 71 ? -16.379 -9.753 10.704 1.00 95.00 71 GLY A C 1
ATOM 531 O O . GLY A 1 71 ? -17.602 -9.878 10.714 1.00 95.00 71 GLY A O 1
ATOM 532 N N . LYS A 1 72 ? -15.783 -8.597 10.383 1.00 96.00 72 LYS A N 1
ATOM 533 C CA . LYS A 1 72 ? -16.493 -7.392 9.935 1.00 96.00 72 LYS A CA 1
ATOM 534 C C . LYS A 1 72 ? -16.160 -7.080 8.477 1.00 96.00 72 LYS A C 1
ATOM 536 O O . LYS A 1 72 ? -15.051 -7.341 8.019 1.00 96.00 72 LYS A O 1
ATOM 541 N N . ASN A 1 73 ? -17.108 -6.468 7.768 1.00 94.75 73 ASN A N 1
ATOM 542 C CA . ASN A 1 73 ? -16.833 -5.864 6.466 1.00 94.75 73 ASN A CA 1
ATOM 543 C C . ASN A 1 73 ? -16.136 -4.520 6.698 1.00 94.75 73 ASN A C 1
ATOM 545 O O . ASN A 1 73 ? -16.695 -3.644 7.357 1.00 94.75 73 ASN A O 1
ATOM 549 N N . VAL A 1 74 ? -14.926 -4.371 6.164 1.00 94.06 74 VAL A N 1
ATOM 550 C CA . VAL A 1 74 ? -14.073 -3.195 6.370 1.00 94.06 74 VAL A CA 1
ATOM 551 C C . VAL A 1 74 ? -13.821 -2.514 5.030 1.00 94.06 74 VAL A C 1
ATOM 553 O O . VAL A 1 74 ? -13.479 -3.175 4.053 1.00 94.06 74 VAL A O 1
ATOM 556 N N . LEU A 1 75 ? -13.970 -1.190 4.995 1.00 93.56 75 LEU A N 1
ATOM 557 C CA . LEU A 1 75 ? -13.557 -0.343 3.880 1.00 93.56 75 LEU A CA 1
ATOM 558 C C . LEU A 1 75 ? -12.319 0.445 4.313 1.00 93.56 75 LEU A C 1
ATOM 560 O O . LEU A 1 75 ? -12.410 1.283 5.207 1.00 93.56 75 LEU A O 1
ATOM 564 N N . LEU A 1 76 ? -11.175 0.174 3.685 1.00 91.56 76 LEU A N 1
ATOM 565 C CA . LEU A 1 76 ? -9.949 0.939 3.898 1.00 91.56 76 LEU A CA 1
ATOM 566 C C . LEU A 1 76 ? -9.861 2.050 2.850 1.00 91.56 76 LEU A C 1
ATOM 568 O O . LEU A 1 76 ? -9.845 1.775 1.652 1.00 91.56 76 LEU A O 1
ATOM 572 N N . TYR A 1 77 ? -9.817 3.296 3.309 1.00 90.06 77 TYR A N 1
ATOM 573 C CA . TYR A 1 77 ? -9.724 4.478 2.459 1.00 90.06 77 TYR A CA 1
ATOM 574 C C . TYR A 1 77 ? -8.368 5.154 2.663 1.00 90.06 77 TYR A C 1
ATOM 576 O O . TYR A 1 77 ? -8.033 5.544 3.780 1.00 90.06 77 TYR A O 1
ATOM 584 N N . PHE A 1 78 ? -7.596 5.293 1.585 1.00 87.75 78 PHE A N 1
ATOM 585 C CA . PHE A 1 78 ? -6.329 6.018 1.591 1.00 87.75 78 PHE A CA 1
ATOM 586 C C . PHE A 1 78 ? -6.578 7.473 1.190 1.00 87.75 78 PHE A C 1
ATOM 588 O O . PHE A 1 78 ? -7.117 7.740 0.118 1.00 87.75 78 PHE A O 1
ATOM 595 N N . TYR A 1 79 ? -6.190 8.410 2.057 1.00 86.12 79 TYR A N 1
ATOM 596 C CA . TYR A 1 79 ? -6.230 9.840 1.768 1.00 86.12 79 TYR A CA 1
ATOM 597 C C . TYR A 1 79 ? -4.807 10.370 1.601 1.00 86.12 79 TYR A C 1
ATOM 599 O O . TYR A 1 79 ? -4.075 10.566 2.571 1.00 86.12 79 TYR A O 1
ATOM 607 N N . GLU A 1 80 ? -4.417 10.584 0.352 1.00 80.44 80 GLU A N 1
ATOM 608 C CA . GLU A 1 80 ? -3.135 11.164 -0.029 1.00 80.44 80 GLU A CA 1
ATOM 609 C C . GLU A 1 80 ? -3.336 12.679 -0.052 1.00 80.44 80 GLU A C 1
ATOM 611 O O . GLU A 1 80 ? -3.903 13.215 -0.999 1.00 80.44 80 GLU A O 1
ATOM 616 N N . GLY A 1 81 ? -3.002 13.362 1.044 1.00 69.31 81 GLY A N 1
ATOM 617 C CA . GLY A 1 81 ? -3.272 14.789 1.259 1.00 69.31 81 GLY A CA 1
ATOM 618 C C . GLY A 1 81 ? -2.477 15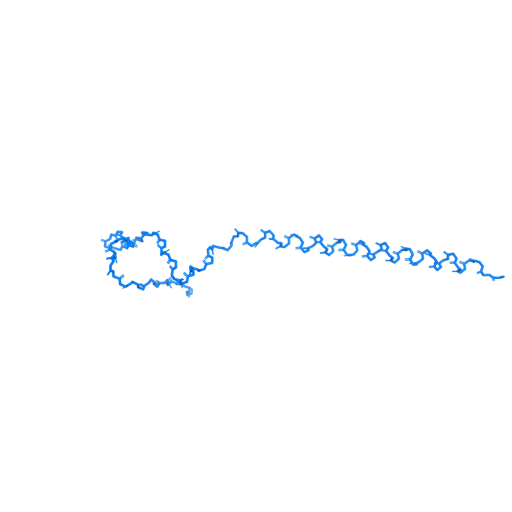.742 0.359 1.00 69.31 81 GLY A C 1
ATOM 619 O O . GLY A 1 81 ? -1.860 16.675 0.863 1.00 69.31 81 GLY A O 1
ATOM 620 N N . ASN A 1 82 ? -2.486 15.517 -0.952 1.00 59.00 82 ASN A N 1
ATOM 621 C CA . ASN A 1 82 ? -1.917 16.402 -1.953 1.00 59.00 82 ASN A CA 1
ATOM 622 C C . ASN A 1 82 ? -2.823 17.639 -2.069 1.00 59.00 82 ASN A C 1
ATOM 624 O O . ASN A 1 82 ? -3.818 17.631 -2.796 1.00 59.00 82 ASN A O 1
ATOM 628 N N . GLY A 1 83 ? -2.486 18.673 -1.300 1.00 53.03 83 GLY A N 1
ATOM 629 C CA . GLY A 1 83 ? -2.802 20.072 -1.586 1.00 53.03 83 GLY A CA 1
ATOM 630 C C . GLY A 1 83 ? -1.567 20.762 -2.139 1.00 53.03 83 GLY A C 1
ATOM 631 O O . GLY A 1 83 ? -0.472 20.496 -1.592 1.00 53.03 83 GLY A O 1
#

Sequence (83 aa):
MNQKKKQQQNKTWLMALFVTGILILALTVLVSIQKEQTAASGTVGVDPGTAAPEFTLASTEGDISLSDYRGKNVLLYFYEGNG

Radius of gyration: 30.7 Å; chains: 1; bounding box: 50×32×91 Å

pLDDT: mean 80.15, std 16.0, range [49.09, 97.19]

Foldseek 3Di:
DDPPVVVVVVVVVVVVVVVVVVVVVVVVVVVVVVPPPPPPPPDDDDDPPDDDDWDWDQDPVGIDIPVVQPPHDDDDDDDPPDD

Organism: NCBI:txid2213202

Secondary structure (DSSP, 8-state):
--HHHHHHHHHHHHHHHHHHHHHHHHHHHHHHHGGGTTTTS---PPPTTSPPPP-EE--TTS-EEGGGGTTS-----------